Protein AF-A0A2M8Q6I2-F1 (afdb_monomer)

Structure (mmCIF, N/CA/C/O backbone):
data_AF-A0A2M8Q6I2-F1
#
_entry.id   AF-A0A2M8Q6I2-F1
#
loop_
_atom_site.group_PDB
_atom_site.id
_atom_site.type_symbol
_atom_site.label_atom_id
_atom_site.label_alt_id
_atom_site.label_comp_id
_atom_site.label_asym_id
_atom_site.label_entity_id
_atom_site.label_seq_id
_atom_site.pdbx_PDB_ins_code
_atom_site.Cartn_x
_atom_site.Cartn_y
_atom_site.Cartn_z
_atom_site.occupancy
_atom_site.B_iso_or_equiv
_atom_site.auth_seq_id
_atom_site.auth_comp_id
_atom_site.auth_asym_id
_atom_site.auth_atom_id
_atom_site.pdbx_PDB_model_num
ATOM 1 N N . VAL A 1 1 ? -1.166 -3.867 -5.034 1.00 92.50 1 VAL A N 1
ATOM 2 C CA . VAL A 1 1 ? -0.805 -2.894 -3.969 1.00 92.50 1 VAL A CA 1
ATOM 3 C C . VAL A 1 1 ? -2.066 -2.154 -3.577 1.00 92.50 1 VAL A C 1
ATOM 5 O O . VAL A 1 1 ? -2.830 -1.845 -4.477 1.00 92.50 1 VAL A O 1
ATOM 8 N N . GLY A 1 2 ? -2.328 -1.908 -2.296 1.00 96.38 2 GLY A N 1
ATOM 9 C CA . GLY A 1 2 ? -3.565 -1.244 -1.879 1.00 96.38 2 GLY A CA 1
ATOM 10 C C . GLY A 1 2 ? -4.005 -1.632 -0.475 1.00 96.38 2 GLY A C 1
ATOM 11 O O . GLY A 1 2 ? -3.196 -2.155 0.292 1.00 96.38 2 GLY A O 1
ATOM 12 N N . TYR A 1 3 ? -5.279 -1.399 -0.166 1.00 97.50 3 TYR A N 1
ATOM 13 C CA . TYR A 1 3 ? -5.886 -1.779 1.106 1.00 97.50 3 TYR A CA 1
ATOM 14 C C . TYR A 1 3 ? -7.334 -2.243 0.941 1.00 97.50 3 TYR A C 1
ATOM 16 O O . TYR A 1 3 ? -8.021 -1.881 -0.016 1.00 97.50 3 TYR A O 1
ATOM 24 N N . PHE A 1 4 ? -7.774 -3.006 1.936 1.00 97.50 4 PHE A N 1
ATOM 25 C CA . PHE A 1 4 ? -9.160 -3.363 2.195 1.00 97.50 4 PHE A CA 1
ATOM 26 C C . PHE A 1 4 ? -9.525 -2.791 3.569 1.00 97.50 4 PHE A C 1
ATOM 28 O O . PHE A 1 4 ? -8.835 -3.058 4.554 1.00 97.50 4 PHE A O 1
ATOM 35 N N . GLY A 1 5 ? -10.549 -1.948 3.622 1.00 95.06 5 GLY A N 1
ATOM 36 C CA . GLY A 1 5 ? -11.071 -1.364 4.848 1.00 95.06 5 GLY A CA 1
ATOM 37 C C . GLY A 1 5 ? -11.811 -2.400 5.689 1.00 95.06 5 GLY A C 1
ATOM 38 O O . GLY A 1 5 ? -12.302 -3.404 5.175 1.00 95.06 5 GLY A O 1
ATOM 39 N N . TYR A 1 6 ? -11.912 -2.144 6.994 1.00 93.25 6 TYR A N 1
ATOM 40 C CA . TYR A 1 6 ? -12.615 -3.039 7.918 1.00 93.25 6 TYR A CA 1
ATOM 41 C C . TYR A 1 6 ? -14.084 -3.241 7.518 1.00 93.25 6 TYR A C 1
ATOM 43 O O . TYR A 1 6 ? -14.579 -4.367 7.529 1.00 93.25 6 TYR A O 1
ATOM 51 N N . ASP A 1 7 ? -14.761 -2.167 7.100 1.00 93.25 7 ASP A N 1
ATOM 52 C CA . ASP A 1 7 ? -16.177 -2.197 6.724 1.00 93.25 7 ASP A CA 1
ATOM 53 C C . ASP A 1 7 ? -16.466 -2.973 5.425 1.00 93.25 7 ASP A C 1
ATOM 55 O O . ASP A 1 7 ? -17.623 -3.324 5.188 1.00 93.25 7 ASP A O 1
ATOM 59 N N . LEU A 1 8 ? -15.442 -3.388 4.660 1.00 96.00 8 LEU A N 1
ATOM 60 C CA . LEU A 1 8 ? -15.610 -4.300 3.520 1.00 96.00 8 LEU A CA 1
ATOM 61 C C . LEU A 1 8 ? -16.314 -5.611 3.921 1.00 96.00 8 LEU A C 1
ATOM 63 O O . LEU A 1 8 ? -17.037 -6.204 3.121 1.00 96.00 8 LEU A O 1
ATOM 67 N N . VAL A 1 9 ? -16.160 -6.060 5.173 1.00 95.88 9 VAL A N 1
ATOM 68 C CA . VAL A 1 9 ? -16.837 -7.266 5.685 1.00 95.88 9 VAL A CA 1
ATOM 69 C C . VAL A 1 9 ? -18.365 -7.185 5.560 1.00 95.88 9 VAL A C 1
ATOM 71 O O . VAL A 1 9 ? -19.030 -8.210 5.421 1.00 95.88 9 VAL A O 1
ATOM 74 N N . ARG A 1 10 ? -18.938 -5.974 5.532 1.00 95.12 10 ARG A N 1
ATOM 75 C CA . ARG A 1 10 ? -20.389 -5.746 5.427 1.00 95.12 10 ARG A CA 1
ATOM 76 C C . ARG A 1 10 ? -20.982 -6.167 4.080 1.00 95.12 10 ARG A C 1
ATOM 78 O O . ARG A 1 10 ? -22.196 -6.314 3.982 1.00 95.12 10 ARG A O 1
ATOM 85 N N . PHE A 1 11 ? -20.151 -6.383 3.057 1.00 95.56 11 PHE A N 1
ATOM 86 C CA . PHE A 1 11 ? -20.585 -6.971 1.784 1.00 95.56 11 PHE A CA 1
ATOM 87 C C . PHE A 1 11 ? -20.821 -8.486 1.877 1.00 95.56 11 PHE A C 1
ATOM 89 O O . PHE A 1 11 ? -21.488 -9.047 1.011 1.00 95.56 11 PHE A O 1
ATOM 96 N N . MET A 1 12 ? -20.275 -9.145 2.903 1.00 97.06 12 MET A N 1
ATOM 97 C CA . MET A 1 12 ? -20.391 -10.592 3.114 1.00 97.06 12 MET A CA 1
ATOM 98 C C . MET A 1 12 ? -21.291 -10.929 4.306 1.00 97.06 12 MET A C 1
ATOM 100 O O . MET A 1 12 ? -22.033 -11.903 4.251 1.00 97.06 12 MET A O 1
ATOM 104 N N . GLU A 1 13 ? -21.260 -10.105 5.355 1.00 97.38 13 GLU A N 1
ATOM 105 C CA . GLU A 1 13 ? -21.971 -10.340 6.612 1.00 97.38 13 GLU A CA 1
ATOM 106 C C . GLU A 1 13 ? -22.912 -9.189 6.968 1.00 97.38 13 GLU A C 1
ATOM 108 O O . GLU A 1 13 ? -22.594 -8.006 6.812 1.00 97.38 13 GLU A O 1
ATOM 113 N N . ARG A 1 14 ? -24.077 -9.525 7.533 1.00 96.25 14 ARG A N 1
ATOM 114 C CA . ARG A 1 14 ? -25.031 -8.516 8.007 1.00 96.25 14 ARG A CA 1
ATOM 115 C C . ARG A 1 14 ? -24.670 -8.068 9.421 1.00 96.25 14 ARG A C 1
ATOM 117 O O . ARG A 1 14 ? -25.075 -8.686 10.400 1.00 96.25 14 ARG A O 1
ATOM 124 N N . LEU A 1 15 ? -23.968 -6.944 9.526 1.00 95.50 15 LEU A N 1
ATOM 125 C CA . LEU A 1 15 ? -23.587 -6.338 10.804 1.00 95.50 15 LEU A CA 1
ATOM 126 C C . LEU A 1 15 ? -24.455 -5.119 11.153 1.00 95.50 15 LEU A C 1
ATOM 128 O O . LEU A 1 15 ? -24.845 -4.365 10.255 1.00 95.50 15 LEU A O 1
ATOM 132 N N . PRO A 1 16 ? -24.729 -4.859 12.445 1.00 93.88 16 PRO A N 1
ATOM 133 C CA . PRO A 1 16 ? -25.447 -3.660 12.860 1.00 93.88 16 PRO A CA 1
ATOM 134 C C . PRO A 1 16 ? -24.629 -2.383 12.577 1.00 93.88 16 PRO A C 1
ATOM 136 O O . PRO A 1 16 ? -23.394 -2.389 12.551 1.00 93.88 16 PRO A O 1
ATOM 139 N N . ALA A 1 17 ? -25.328 -1.271 12.348 1.00 89.19 17 ALA A N 1
ATOM 140 C CA . ALA A 1 17 ? -24.737 0.044 12.092 1.00 89.19 17 ALA A CA 1
ATOM 141 C C . ALA A 1 17 ? -24.710 0.880 13.385 1.00 89.19 17 ALA A C 1
ATOM 143 O O . ALA A 1 17 ? -25.529 1.774 13.576 1.00 89.19 17 ALA A O 1
ATOM 144 N N . THR A 1 18 ? -23.807 0.534 14.308 1.00 91.19 18 THR A N 1
ATOM 145 C CA . THR A 1 18 ? -23.707 1.168 15.641 1.00 91.19 18 THR A CA 1
ATOM 146 C C . THR A 1 18 ? -22.510 2.104 15.802 1.00 91.19 18 THR A C 1
ATOM 148 O O . THR A 1 18 ? -22.511 2.947 16.698 1.00 91.19 18 THR A O 1
ATOM 151 N N . ALA A 1 19 ? -21.482 1.962 14.963 1.00 88.31 19 ALA A N 1
ATOM 152 C CA . ALA A 1 19 ? -20.297 2.812 14.996 1.00 88.31 19 ALA A CA 1
ATOM 153 C C . ALA A 1 19 ? -20.568 4.179 14.344 1.00 88.31 19 ALA A C 1
ATOM 155 O O . ALA A 1 19 ? -21.378 4.291 13.425 1.00 88.31 19 ALA A O 1
ATOM 156 N N . ARG A 1 20 ? -19.869 5.220 14.811 1.00 87.06 20 ARG A N 1
ATOM 157 C CA . ARG A 1 20 ? -19.885 6.547 14.179 1.00 87.06 20 ARG A CA 1
ATOM 158 C C . ARG A 1 20 ? -18.947 6.553 12.972 1.00 87.06 20 ARG A C 1
ATOM 160 O O . ARG A 1 20 ? -17.808 6.107 13.086 1.00 87.06 20 ARG A O 1
ATOM 167 N N . THR A 1 21 ? -19.403 7.091 11.843 1.00 84.38 21 THR A N 1
ATOM 168 C CA . THR A 1 21 ? -18.563 7.278 10.651 1.00 84.38 21 THR A CA 1
ATOM 169 C C . THR A 1 21 ? -17.711 8.535 10.811 1.00 84.38 21 THR A C 1
ATOM 171 O O . THR A 1 21 ? -18.186 9.640 10.568 1.00 84.38 21 THR A O 1
ATOM 174 N N . GLU A 1 22 ? -16.461 8.369 11.242 1.00 86.31 22 GLU A N 1
ATOM 175 C CA . GLU A 1 22 ? -15.501 9.479 11.392 1.00 86.31 22 GLU A CA 1
ATOM 176 C C . GLU A 1 22 ? -14.540 9.602 10.200 1.00 86.31 22 GLU A C 1
ATOM 178 O O . GLU A 1 22 ? -14.007 10.678 9.938 1.00 86.31 22 GLU A O 1
ATOM 183 N N . LEU A 1 23 ? -14.336 8.510 9.458 1.00 89.12 23 LEU A N 1
ATOM 184 C CA . LEU A 1 23 ? -13.473 8.464 8.282 1.00 89.12 23 LEU A CA 1
ATOM 185 C C . LEU A 1 23 ? -14.324 8.257 7.027 1.00 89.12 23 LEU A C 1
ATOM 187 O O . LEU A 1 23 ? -15.088 7.300 6.936 1.00 89.12 23 LEU A O 1
ATOM 191 N N . HIS A 1 24 ? -14.166 9.143 6.044 1.00 90.94 24 HIS A N 1
ATOM 192 C CA . HIS A 1 24 ? -14.824 9.054 4.737 1.00 90.94 24 HIS A CA 1
ATOM 193 C C . HIS A 1 24 ? -13.867 8.470 3.696 1.00 90.94 24 HIS A C 1
ATOM 195 O O . HIS A 1 24 ? -13.471 9.142 2.744 1.00 90.94 24 HIS A O 1
ATOM 201 N N . VAL A 1 25 ? -13.447 7.227 3.921 1.00 94.38 25 VAL A N 1
ATOM 202 C CA . VAL A 1 25 ? -12.520 6.508 3.039 1.00 94.38 25 VAL A CA 1
ATOM 203 C C . VAL A 1 25 ? -13.248 5.398 2.273 1.00 94.38 25 VAL A C 1
ATOM 205 O O . VAL A 1 25 ? -14.236 4.870 2.782 1.00 94.38 25 VAL A O 1
ATOM 208 N N . PRO A 1 26 ? -12.795 5.035 1.060 1.00 95.12 26 PRO A N 1
ATOM 209 C CA . PRO A 1 26 ? -13.319 3.871 0.348 1.00 95.12 26 PRO A CA 1
ATOM 210 C C . PRO A 1 26 ? -13.146 2.562 1.133 1.00 95.12 26 PRO A C 1
ATOM 212 O O . PRO A 1 26 ? -12.153 2.381 1.833 1.00 95.12 26 PRO A O 1
ATOM 215 N N . ASP A 1 27 ? -14.045 1.598 0.925 1.00 94.88 27 ASP A N 1
ATOM 216 C CA . ASP A 1 27 ? -13.910 0.250 1.504 1.00 94.88 27 ASP A CA 1
ATOM 217 C C . ASP A 1 27 ? -12.724 -0.533 0.921 1.00 94.88 27 ASP A C 1
ATOM 219 O O . ASP A 1 27 ? -12.242 -1.489 1.523 1.00 94.88 27 ASP A O 1
ATOM 223 N N . MET A 1 28 ? -12.241 -0.157 -0.264 1.00 97.44 28 MET A N 1
ATOM 224 C CA . MET A 1 28 ? -11.079 -0.767 -0.903 1.00 97.44 28 MET A CA 1
ATOM 225 C C . MET A 1 28 ? -10.477 0.183 -1.937 1.00 97.44 28 MET A C 1
ATOM 227 O O . MET A 1 28 ? -11.193 0.798 -2.727 1.00 97.44 28 MET A O 1
ATOM 231 N N . VAL A 1 29 ? -9.146 0.230 -1.996 1.00 97.50 29 VAL A N 1
ATOM 232 C CA . VAL A 1 29 ? -8.405 0.848 -3.102 1.00 97.50 29 VAL A CA 1
ATOM 233 C C . VAL A 1 29 ? -7.271 -0.082 -3.497 1.00 97.50 29 VAL A C 1
ATOM 235 O O . VAL A 1 29 ? -6.403 -0.375 -2.677 1.00 97.50 29 VAL A O 1
ATOM 238 N N . LEU A 1 30 ? -7.257 -0.520 -4.758 1.00 97.69 30 LEU A N 1
ATOM 239 C CA . LEU A 1 30 ? -6.211 -1.373 -5.318 1.00 97.69 30 LEU A CA 1
ATOM 240 C C . LEU A 1 30 ? -5.565 -0.695 -6.527 1.00 97.69 30 LEU A C 1
ATOM 242 O O . LEU A 1 30 ? -6.236 -0.260 -7.458 1.00 97.69 30 LEU A O 1
ATOM 246 N N . MET A 1 31 ? -4.239 -0.638 -6.514 1.00 95.56 31 MET A N 1
ATOM 247 C CA . MET A 1 31 ? -3.405 -0.192 -7.619 1.00 95.56 31 MET A CA 1
ATOM 248 C C . MET A 1 31 ? -3.006 -1.386 -8.486 1.00 95.56 31 MET A C 1
ATOM 250 O O . MET A 1 31 ? -2.419 -2.359 -7.990 1.00 95.56 31 MET A O 1
ATOM 254 N N . MET A 1 32 ? -3.259 -1.252 -9.789 1.00 93.00 32 MET A N 1
ATOM 255 C CA . MET A 1 32 ? -2.662 -2.091 -10.824 1.00 93.00 32 MET A CA 1
ATOM 256 C C . MET A 1 32 ? -1.232 -1.605 -11.079 1.00 93.00 32 MET A C 1
ATOM 258 O O . MET A 1 32 ? -1.019 -0.567 -11.702 1.00 93.00 32 MET A O 1
ATOM 262 N N . ALA A 1 33 ? -0.253 -2.305 -10.510 1.00 92.06 33 ALA A N 1
ATOM 263 C CA . ALA A 1 33 ? 1.149 -1.910 -10.581 1.00 92.06 33 ALA A CA 1
ATOM 264 C C . ALA A 1 33 ? 1.803 -2.483 -11.847 1.00 92.06 33 ALA A C 1
ATOM 266 O O . ALA A 1 33 ? 2.295 -3.613 -11.856 1.00 92.06 33 ALA A O 1
ATOM 267 N N . ASP A 1 34 ? 1.800 -1.685 -12.913 1.00 92.75 34 ASP A N 1
ATOM 268 C CA . ASP A 1 34 ? 2.345 -2.100 -14.208 1.00 92.75 34 ASP A CA 1
ATOM 269 C C . ASP A 1 34 ? 3.884 -2.022 -14.247 1.00 92.75 34 ASP A C 1
ATOM 271 O O . ASP A 1 34 ? 4.508 -2.798 -14.961 1.00 92.75 34 ASP A O 1
ATOM 275 N N . ASN A 1 35 ? 4.517 -1.162 -13.440 1.00 95.25 35 ASN A N 1
ATOM 276 C CA . ASN A 1 35 ? 5.977 -1.097 -13.302 1.00 95.25 35 ASN A CA 1
ATOM 277 C C . ASN A 1 35 ? 6.390 -1.297 -11.840 1.00 95.25 35 ASN A C 1
ATOM 279 O O . ASN A 1 35 ? 5.787 -0.721 -10.933 1.00 95.25 35 ASN A O 1
ATOM 283 N N . LEU A 1 36 ? 7.428 -2.099 -11.612 1.00 96.88 36 LEU A N 1
ATOM 284 C CA . LEU A 1 36 ? 7.921 -2.476 -10.290 1.00 96.88 36 LEU A CA 1
ATOM 285 C C . LEU A 1 36 ? 9.442 -2.321 -10.230 1.00 96.88 36 LEU A C 1
ATOM 287 O O . LEU A 1 36 ? 10.151 -2.709 -11.158 1.00 96.88 36 LEU A O 1
ATOM 291 N N . VAL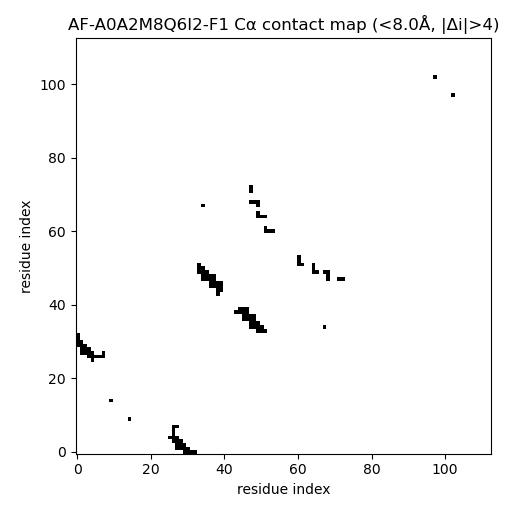 A 1 37 ? 9.936 -1.813 -9.103 1.00 97.69 37 VAL A N 1
ATOM 292 C CA . VAL A 1 37 ? 11.364 -1.780 -8.765 1.00 97.69 37 VAL A CA 1
ATOM 293 C C . VAL A 1 37 ? 11.559 -2.603 -7.498 1.00 97.69 37 VAL A C 1
ATOM 295 O O . VAL A 1 37 ? 11.040 -2.258 -6.438 1.00 97.69 37 VAL A O 1
ATOM 298 N N . VAL A 1 38 ? 12.270 -3.720 -7.615 1.00 97.75 38 VAL A N 1
ATOM 299 C CA . VAL A 1 38 ? 12.471 -4.690 -6.535 1.00 97.75 38 VAL A CA 1
ATOM 300 C C . VAL A 1 38 ? 13.899 -4.583 -6.017 1.00 97.75 38 VAL A C 1
ATOM 302 O O . VAL A 1 38 ? 14.851 -4.729 -6.781 1.00 97.75 38 VAL A O 1
ATOM 305 N N . PHE A 1 39 ? 14.041 -4.358 -4.713 1.00 97.75 39 PHE A N 1
ATOM 306 C CA . PHE A 1 39 ? 15.328 -4.257 -4.027 1.00 97.75 39 PHE A CA 1
ATOM 307 C C . PHE A 1 39 ? 15.667 -5.589 -3.350 1.00 97.75 39 PHE A C 1
ATOM 309 O O . PHE A 1 39 ? 15.151 -5.906 -2.275 1.00 97.75 39 PHE A O 1
ATOM 316 N N . ASP A 1 40 ? 16.552 -6.370 -3.968 1.00 97.12 40 ASP A N 1
ATOM 317 C CA . ASP A 1 40 ? 17.124 -7.573 -3.362 1.00 97.12 40 ASP A CA 1
ATOM 318 C C . ASP A 1 40 ? 18.340 -7.168 -2.519 1.00 97.12 40 ASP A C 1
ATOM 320 O O . ASP A 1 40 ? 19.462 -7.027 -3.017 1.00 97.12 40 ASP A O 1
ATOM 324 N N . HIS A 1 41 ? 18.094 -6.963 -1.225 1.00 97.56 41 HIS A N 1
ATOM 325 C CA . HIS A 1 41 ? 19.124 -6.578 -0.262 1.00 97.56 41 HIS A CA 1
ATOM 326 C C . HIS A 1 41 ? 20.171 -7.676 -0.043 1.00 97.56 41 HIS A C 1
ATOM 328 O O . HIS A 1 41 ? 21.318 -7.357 0.244 1.00 97.56 41 HIS A O 1
ATOM 334 N N . VAL A 1 42 ? 19.812 -8.954 -0.209 1.00 97.69 42 VAL A N 1
ATOM 335 C CA . VAL A 1 42 ? 20.733 -10.082 0.006 1.00 97.69 42 VAL A CA 1
ATOM 336 C C . VAL A 1 42 ? 21.750 -10.166 -1.129 1.00 97.69 42 VAL A C 1
ATOM 338 O O . VAL A 1 42 ? 22.931 -10.405 -0.895 1.00 97.69 42 VAL A O 1
ATOM 341 N N . ARG A 1 43 ? 21.305 -9.959 -2.374 1.00 96.88 43 ARG A N 1
ATOM 342 C CA . ARG A 1 43 ? 22.178 -10.003 -3.560 1.00 96.88 43 ARG A CA 1
ATOM 343 C C . ARG A 1 43 ? 22.742 -8.645 -3.965 1.00 96.88 43 ARG A C 1
ATOM 345 O O . ARG A 1 43 ? 23.478 -8.592 -4.949 1.00 96.88 43 ARG A O 1
ATOM 352 N N . HIS A 1 44 ? 22.386 -7.574 -3.256 1.00 95.94 44 HIS A N 1
ATOM 353 C CA . HIS A 1 44 ? 22.713 -6.191 -3.610 1.00 95.94 44 HIS A CA 1
ATOM 354 C C . HIS A 1 44 ? 22.337 -5.852 -5.062 1.00 95.94 44 HIS A C 1
ATOM 356 O O . HIS A 1 44 ? 23.149 -5.342 -5.834 1.00 95.94 44 HIS A O 1
ATOM 362 N N . ARG A 1 45 ? 21.102 -6.180 -5.463 1.00 96.75 45 ARG A N 1
ATOM 363 C CA . ARG A 1 45 ? 20.599 -5.943 -6.826 1.00 96.75 45 ARG A CA 1
ATOM 364 C C . ARG A 1 45 ? 19.258 -5.226 -6.809 1.00 96.75 45 ARG A C 1
ATOM 366 O O . ARG A 1 45 ? 18.421 -5.472 -5.947 1.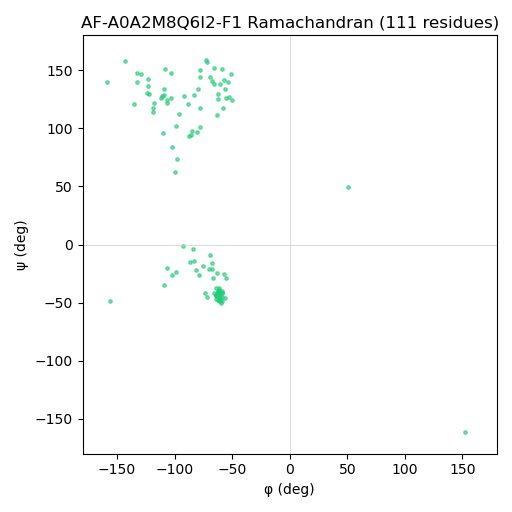00 96.75 45 ARG A O 1
ATOM 373 N N . ILE A 1 46 ? 19.052 -4.389 -7.820 1.00 97.25 46 ILE A N 1
ATOM 374 C CA . ILE A 1 46 ? 17.757 -3.790 -8.134 1.00 97.25 46 ILE A CA 1
ATOM 375 C C . ILE A 1 46 ? 17.251 -4.438 -9.421 1.00 97.25 46 ILE A C 1
ATOM 377 O O . ILE A 1 46 ? 17.981 -4.498 -10.411 1.00 97.25 46 ILE A O 1
ATOM 381 N N . GLN A 1 47 ? 16.017 -4.933 -9.406 1.00 97.38 47 GLN A N 1
ATOM 382 C CA . GLN A 1 47 ? 15.345 -5.474 -10.585 1.00 97.38 47 GLN A CA 1
ATOM 383 C C . GLN A 1 47 ? 14.199 -4.552 -10.988 1.00 97.38 47 GLN A C 1
ATOM 385 O O . GLN A 1 47 ? 13.352 -4.222 -10.162 1.00 97.38 47 GLN A O 1
ATOM 390 N N . VAL A 1 48 ? 14.166 -4.154 -12.258 1.00 98.00 48 VAL A N 1
ATOM 391 C CA . VAL A 1 48 ? 13.067 -3.375 -12.837 1.00 98.00 48 VAL A CA 1
ATOM 392 C C . VAL A 1 48 ? 12.209 -4.316 -13.674 1.00 98.00 48 VAL A C 1
ATOM 394 O O . VAL A 1 48 ? 12.727 -5.032 -14.529 1.00 98.00 48 VAL A O 1
ATOM 397 N N . ILE A 1 49 ? 10.908 -4.337 -13.403 1.00 97.44 49 ILE A N 1
ATOM 398 C CA . ILE A 1 49 ? 9.929 -5.189 -14.081 1.00 97.44 49 ILE A CA 1
ATOM 399 C C . ILE A 1 49 ? 8.847 -4.281 -14.661 1.00 97.44 49 ILE A C 1
ATOM 401 O O . ILE A 1 49 ? 8.290 -3.456 -13.940 1.00 97.44 49 ILE A O 1
ATOM 405 N N . ALA A 1 50 ? 8.528 -4.459 -15.941 1.00 96.69 50 ALA A N 1
ATOM 406 C CA . ALA A 1 50 ? 7.390 -3.823 -16.595 1.00 96.69 50 ALA A CA 1
ATOM 407 C C . ALA A 1 50 ? 6.433 -4.908 -17.104 1.00 96.69 50 ALA A C 1
ATOM 409 O O . ALA A 1 50 ? 6.795 -5.724 -17.952 1.00 96.69 50 ALA A O 1
ATOM 410 N N . ASN A 1 51 ? 5.214 -4.920 -16.574 1.00 93.38 51 ASN A N 1
ATOM 411 C CA . ASN A 1 51 ? 4.138 -5.794 -17.013 1.00 93.38 51 ASN A CA 1
ATOM 412 C C . ASN A 1 51 ? 3.514 -5.256 -18.305 1.00 93.38 51 ASN A C 1
ATOM 414 O O . ASN A 1 51 ? 3.392 -4.047 -18.520 1.00 93.38 51 ASN A O 1
ATOM 418 N N . LEU A 1 52 ? 3.129 -6.185 -19.174 1.00 89.44 52 LEU A N 1
ATOM 419 C CA . LEU A 1 52 ? 2.572 -5.917 -20.493 1.00 89.44 52 LEU A CA 1
ATOM 420 C C . LEU A 1 52 ? 1.089 -6.268 -20.508 1.00 89.44 52 LEU A C 1
ATOM 422 O O . LEU A 1 52 ? 0.709 -7.358 -20.083 1.00 89.44 52 LEU A O 1
ATOM 426 N N . ARG A 1 53 ? 0.265 -5.381 -21.067 1.00 81.44 53 ARG A N 1
ATOM 427 C CA . ARG A 1 53 ? -1.116 -5.709 -21.434 1.00 81.44 53 ARG A CA 1
ATOM 428 C C . ARG A 1 53 ? -1.136 -6.085 -22.906 1.00 81.44 53 ARG A C 1
ATOM 430 O O . ARG A 1 53 ? -0.840 -5.259 -23.765 1.00 81.44 53 ARG A O 1
ATOM 437 N N . VAL A 1 54 ? -1.415 -7.351 -23.191 1.00 79.31 54 VAL A N 1
ATOM 438 C CA . VAL A 1 54 ? -1.357 -7.901 -24.549 1.00 79.31 54 VAL A CA 1
ATOM 439 C C . VAL A 1 54 ? -2.779 -8.023 -25.078 1.00 79.31 54 VAL A C 1
ATOM 441 O O . VAL A 1 54 ? -3.403 -9.070 -24.959 1.00 79.31 54 VAL A O 1
ATOM 444 N N . 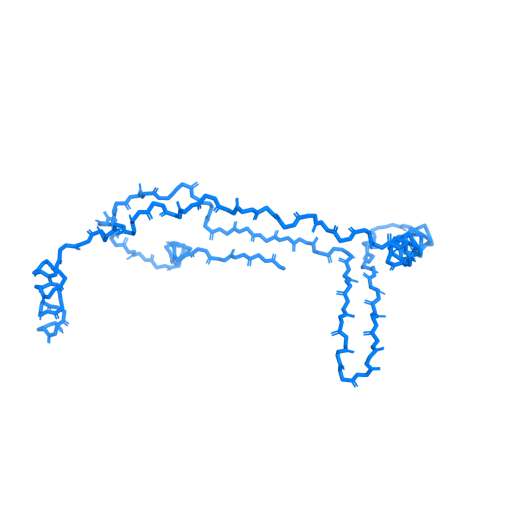GLU A 1 55 ? -3.308 -6.925 -25.613 1.00 75.00 55 GLU A N 1
ATOM 445 C CA . GLU A 1 55 ? -4.680 -6.889 -26.141 1.00 75.00 55 GLU A CA 1
ATOM 446 C C . GLU A 1 55 ? -4.723 -6.965 -27.679 1.00 75.00 55 GLU A C 1
ATOM 448 O O . GLU A 1 55 ? -5.690 -7.489 -28.225 1.00 75.00 55 GLU A O 1
ATOM 453 N N . ALA A 1 56 ? -3.673 -6.525 -28.393 1.00 75.12 56 ALA A N 1
ATOM 454 C CA . ALA A 1 56 ? -3.619 -6.637 -29.860 1.00 75.12 56 ALA A CA 1
ATOM 455 C C . ALA A 1 56 ? -2.198 -6.644 -30.467 1.00 75.12 56 ALA A C 1
ATOM 457 O O . ALA A 1 56 ? -1.893 -7.512 -31.282 1.00 75.12 56 ALA A O 1
ATOM 458 N N . ASP A 1 57 ? -1.316 -5.710 -30.082 1.00 87.81 57 ASP A N 1
ATOM 459 C CA . ASP A 1 57 ? 0.036 -5.579 -30.656 1.00 87.81 57 ASP A CA 1
ATOM 460 C C . ASP A 1 57 ? 1.130 -5.975 -29.657 1.00 87.81 57 ASP A C 1
ATOM 462 O O . ASP A 1 57 ? 1.595 -5.177 -28.842 1.00 87.81 57 ASP A O 1
ATOM 466 N N . LEU A 1 58 ? 1.572 -7.229 -29.749 1.00 91.44 58 LEU A N 1
ATOM 467 C CA . LEU A 1 58 ? 2.633 -7.755 -28.894 1.00 91.44 58 LEU A CA 1
ATOM 468 C C . LEU A 1 58 ? 3.979 -7.050 -29.119 1.00 91.44 58 LEU A C 1
ATOM 470 O O . LEU A 1 58 ? 4.724 -6.847 -28.161 1.00 91.44 58 LEU A O 1
ATOM 474 N N . ARG A 1 59 ? 4.317 -6.695 -30.366 1.00 92.38 59 ARG A N 1
ATOM 475 C CA . ARG A 1 59 ? 5.623 -6.092 -30.674 1.00 92.38 59 ARG A CA 1
ATOM 476 C C . ARG A 1 59 ? 5.689 -4.661 -30.158 1.00 92.38 59 ARG A C 1
ATOM 478 O O . ARG A 1 59 ? 6.684 -4.305 -29.530 1.00 92.38 59 ARG A O 1
ATOM 485 N N . GLY A 1 60 ? 4.634 -3.879 -30.382 1.00 92.69 60 GLY A N 1
ATOM 486 C CA . GLY A 1 60 ? 4.506 -2.527 -29.846 1.00 92.69 60 GLY A CA 1
ATOM 487 C C . GLY A 1 60 ? 4.519 -2.512 -28.322 1.00 92.69 60 GLY A C 1
ATOM 488 O O . GLY A 1 60 ? 5.312 -1.783 -27.730 1.00 92.69 60 GLY A O 1
ATOM 489 N N . ALA A 1 61 ? 3.726 -3.381 -27.684 1.00 93.00 61 ALA A N 1
ATOM 490 C CA . ALA A 1 61 ? 3.693 -3.482 -26.227 1.00 93.00 61 ALA A CA 1
ATOM 491 C C . ALA A 1 61 ? 5.080 -3.832 -25.660 1.00 93.00 61 ALA A C 1
ATOM 4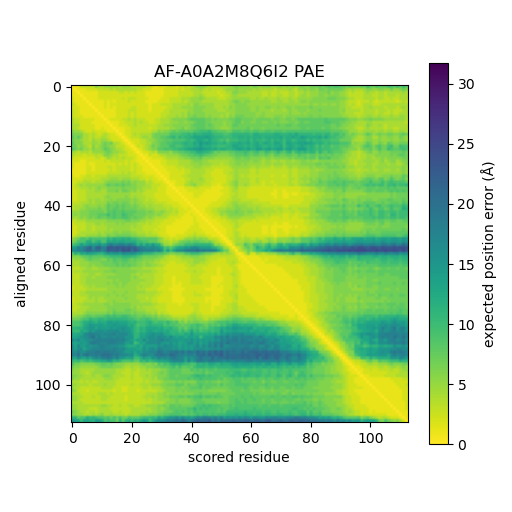93 O O . ALA A 1 61 ? 5.547 -3.189 -24.722 1.00 93.00 61 ALA A O 1
ATOM 494 N N . TYR A 1 62 ? 5.779 -4.803 -26.257 1.00 94.25 62 TYR A N 1
ATOM 495 C CA . TYR A 1 62 ? 7.127 -5.182 -25.831 1.00 94.25 62 TYR A CA 1
ATOM 496 C C . TYR A 1 62 ? 8.135 -4.028 -25.953 1.00 94.25 62 TYR A C 1
ATOM 498 O O . TYR A 1 62 ? 8.894 -3.780 -25.015 1.00 94.25 62 TYR A O 1
ATOM 506 N N . ALA A 1 63 ? 8.120 -3.298 -27.073 1.00 94.25 63 ALA A N 1
ATOM 507 C CA . ALA A 1 63 ? 8.982 -2.132 -27.267 1.00 94.25 63 ALA A CA 1
ATOM 508 C C . ALA A 1 63 ? 8.712 -1.033 -26.221 1.00 94.25 63 ALA A C 1
ATOM 510 O O . ALA A 1 63 ? 9.648 -0.451 -25.675 1.00 94.25 63 ALA A O 1
ATOM 511 N N . ASP A 1 64 ? 7.443 -0.800 -25.894 1.00 93.81 64 ASP A N 1
ATOM 512 C CA . ASP A 1 64 ? 7.005 0.141 -24.863 1.00 93.81 64 ASP A CA 1
ATOM 513 C C . ASP A 1 64 ? 7.448 -0.288 -23.446 1.00 93.81 64 ASP A C 1
ATOM 515 O O . ASP A 1 64 ? 7.992 0.525 -22.698 1.00 93.81 64 ASP A O 1
ATOM 519 N N . ALA A 1 65 ? 7.357 -1.574 -23.083 1.00 95.12 65 ALA A N 1
ATOM 520 C CA . ALA A 1 65 ? 7.919 -2.051 -21.813 1.00 95.12 65 ALA A CA 1
ATOM 521 C C . ALA A 1 65 ? 9.436 -1.870 -21.719 1.00 95.12 65 ALA A C 1
ATOM 523 O O . ALA A 1 65 ? 9.921 -1.464 -20.662 1.00 95.12 65 ALA A O 1
ATOM 524 N N . ILE A 1 66 ? 10.183 -2.134 -22.798 1.00 97.00 66 ILE A N 1
ATOM 525 C CA . ILE A 1 66 ? 11.627 -1.860 -22.827 1.00 97.00 66 ILE A CA 1
ATOM 526 C C . ILE A 1 66 ? 11.875 -0.372 -22.573 1.00 97.00 66 ILE A C 1
ATOM 528 O O . ILE A 1 66 ? 12.679 -0.031 -21.709 1.00 97.00 66 ILE A O 1
ATOM 532 N N . ALA A 1 67 ? 11.156 0.515 -23.268 1.00 96.75 67 ALA A N 1
ATOM 533 C CA . ALA A 1 67 ? 11.310 1.956 -23.095 1.00 96.75 67 ALA A CA 1
ATOM 534 C C . ALA A 1 67 ? 11.039 2.400 -21.646 1.00 96.75 67 ALA A C 1
ATOM 536 O O . ALA A 1 67 ? 11.801 3.197 -21.097 1.00 96.75 67 ALA A O 1
ATOM 537 N N . ARG A 1 68 ? 10.009 1.847 -20.990 1.00 96.81 68 ARG A N 1
ATOM 538 C CA . ARG A 1 68 ? 9.730 2.116 -19.570 1.00 96.81 68 ARG A CA 1
ATOM 539 C C . ARG A 1 68 ? 10.831 1.615 -18.640 1.00 96.81 68 ARG A C 1
ATOM 541 O O . ARG A 1 68 ? 11.205 2.332 -17.714 1.00 96.81 68 ARG A O 1
ATOM 548 N N . ILE A 1 69 ? 11.347 0.407 -18.871 1.00 98.25 69 ILE A N 1
ATOM 549 C CA . ILE A 1 69 ? 12.451 -0.155 -18.080 1.00 98.25 69 ILE A CA 1
ATOM 550 C C . ILE A 1 69 ? 13.683 0.746 -18.191 1.00 98.25 69 ILE A C 1
ATOM 552 O O . ILE A 1 69 ? 14.236 1.144 -17.168 1.00 98.25 69 ILE A O 1
ATOM 556 N N . GLU A 1 70 ? 14.078 1.112 -19.411 1.00 98.19 70 GLU A N 1
ATOM 557 C CA . GLU A 1 70 ? 15.234 1.980 -19.652 1.00 98.19 70 GLU A CA 1
ATOM 558 C C . GLU A 1 70 ? 15.049 3.365 -19.025 1.00 98.19 70 GLU A C 1
ATOM 560 O O . GLU A 1 70 ? 15.981 3.897 -18.422 1.00 98.19 70 GLU A O 1
ATOM 565 N N . HIS A 1 71 ? 13.838 3.926 -19.085 1.00 97.94 71 HIS A N 1
ATOM 566 C C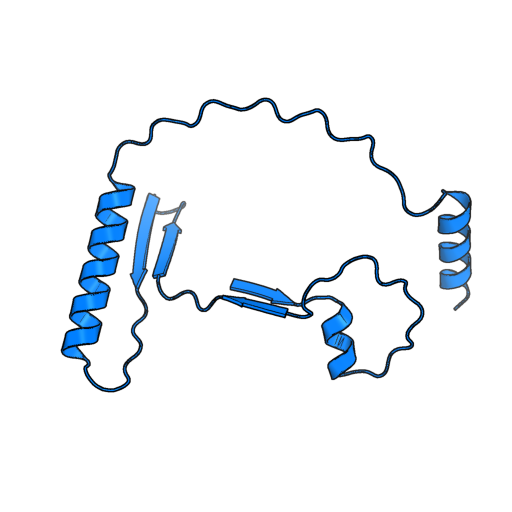A . HIS A 1 71 ? 13.522 5.197 -18.437 1.00 97.94 71 HIS A CA 1
ATOM 567 C C . HIS A 1 71 ? 13.702 5.131 -16.913 1.00 97.94 71 HIS A C 1
ATOM 569 O O . HIS A 1 71 ? 14.398 5.965 -16.337 1.00 97.94 71 HIS A O 1
ATOM 575 N N . ILE A 1 72 ? 13.155 4.098 -16.263 1.00 97.81 72 ILE A N 1
ATOM 576 C CA . ILE A 1 72 ? 13.303 3.893 -14.815 1.00 97.81 72 ILE A CA 1
ATOM 577 C C . ILE A 1 72 ? 14.776 3.675 -14.442 1.00 97.81 72 ILE A C 1
ATOM 579 O O . ILE A 1 72 ? 15.255 4.238 -13.460 1.00 97.81 72 ILE A O 1
ATOM 583 N N . ILE A 1 73 ? 15.523 2.885 -15.222 1.00 97.81 73 ILE A N 1
ATOM 584 C CA . ILE A 1 73 ? 16.962 2.672 -14.998 1.00 97.81 73 ILE A CA 1
ATOM 585 C C . ILE A 1 73 ? 17.731 3.990 -15.121 1.00 97.81 73 ILE A C 1
ATOM 587 O O . ILE A 1 73 ? 18.621 4.253 -14.308 1.00 97.81 73 ILE A O 1
ATOM 591 N N . ALA A 1 74 ? 17.408 4.814 -16.119 1.00 97.12 74 ALA A N 1
ATOM 592 C CA . ALA A 1 74 ? 18.026 6.119 -16.298 1.00 97.12 74 ALA A CA 1
ATOM 593 C C . ALA A 1 74 ? 17.774 7.020 -15.083 1.00 97.12 74 ALA A C 1
ATOM 595 O O . ALA A 1 74 ? 18.725 7.610 -14.571 1.00 97.12 74 ALA A O 1
ATOM 596 N N . ASP A 1 75 ? 16.542 7.063 -14.569 1.00 95.62 75 ASP A N 1
ATOM 597 C CA . ASP A 1 75 ? 16.210 7.836 -13.371 1.00 95.62 75 ASP A CA 1
ATOM 598 C C . ASP A 1 75 ? 16.933 7.328 -12.119 1.00 95.62 75 ASP A C 1
ATOM 600 O O . ASP A 1 75 ? 17.505 8.128 -11.380 1.00 95.62 75 ASP A O 1
ATOM 604 N N . LEU A 1 76 ? 17.001 6.009 -11.915 1.00 94.75 76 LEU A N 1
ATOM 605 C CA . LEU A 1 76 ? 17.716 5.404 -10.784 1.00 94.75 76 LEU A CA 1
ATOM 606 C C . LEU A 1 76 ? 19.229 5.673 -10.804 1.00 94.75 76 LEU A C 1
ATOM 608 O O . LEU A 1 76 ? 19.875 5.627 -9.759 1.00 94.75 76 LEU A O 1
ATOM 612 N N . ARG A 1 77 ? 19.812 5.933 -11.979 1.00 95.31 77 ARG A N 1
ATOM 613 C CA . ARG A 1 77 ? 21.238 6.266 -12.133 1.00 95.31 77 ARG A CA 1
ATOM 614 C C . ARG A 1 77 ? 21.549 7.739 -11.890 1.00 95.31 77 ARG A C 1
ATOM 616 O O . ARG A 1 77 ? 22.726 8.088 -11.780 1.00 95.31 77 ARG A O 1
ATOM 623 N N . ARG A 1 78 ? 20.542 8.614 -11.848 1.00 95.38 78 ARG A N 1
ATOM 624 C CA . ARG A 1 78 ? 20.767 10.042 -11.616 1.00 95.38 78 ARG A CA 1
ATOM 625 C C . ARG A 1 78 ? 21.277 10.257 -10.188 1.00 95.38 78 ARG A C 1
ATOM 627 O O . ARG A 1 78 ? 20.794 9.608 -9.262 1.00 95.38 78 ARG A O 1
ATOM 634 N N . PRO A 1 79 ? 22.232 11.180 -9.985 1.00 93.69 79 PRO A N 1
ATOM 635 C CA . PRO A 1 79 ? 22.663 11.534 -8.644 1.00 93.69 79 PRO A CA 1
ATOM 636 C C . PRO A 1 79 ? 21.481 12.124 -7.870 1.00 93.69 79 PRO A C 1
ATOM 638 O O . PRO A 1 79 ? 20.799 13.031 -8.351 1.00 93.69 79 PRO A O 1
ATOM 641 N N . LEU A 1 80 ? 21.244 11.602 -6.669 1.00 91.31 80 LEU A N 1
ATOM 642 C CA . LEU A 1 80 ? 20.243 12.134 -5.757 1.00 91.31 80 LEU A CA 1
ATOM 643 C C . LEU A 1 80 ? 20.888 13.222 -4.897 1.00 91.31 80 LEU A C 1
ATOM 645 O O . LEU A 1 80 ? 21.825 12.943 -4.152 1.00 91.31 80 LEU A O 1
ATOM 649 N N . THR A 1 81 ? 20.358 14.441 -4.955 1.00 89.88 81 THR A N 1
ATOM 650 C CA . THR A 1 81 ? 20.607 15.437 -3.908 1.00 89.88 81 THR A CA 1
ATOM 651 C C . THR A 1 81 ? 19.716 15.076 -2.722 1.00 89.88 81 THR A C 1
ATOM 653 O O . THR A 1 81 ? 18.493 15.079 -2.892 1.00 89.88 81 THR A O 1
ATOM 656 N N . PRO A 1 82 ? 20.271 14.739 -1.542 1.00 86.56 82 PRO A N 1
ATOM 657 C CA . PRO A 1 82 ? 19.452 14.406 -0.386 1.00 86.56 82 PRO A CA 1
ATOM 658 C C . PRO A 1 82 ? 18.495 15.560 -0.067 1.00 86.56 82 PRO A C 1
ATOM 660 O O . PRO A 1 82 ? 18.930 16.718 -0.068 1.00 86.56 82 PRO A O 1
ATOM 663 N N . PRO A 1 83 ? 17.205 15.285 0.189 1.00 85.94 83 PRO A N 1
ATOM 664 C CA . PRO A 1 83 ? 16.295 16.330 0.618 1.00 85.94 83 PRO A CA 1
ATOM 665 C C . PRO A 1 83 ? 16.800 16.916 1.938 1.00 85.94 83 PRO A C 1
ATOM 667 O O . PRO A 1 83 ? 17.248 16.187 2.826 1.00 85.94 83 PRO A O 1
ATOM 670 N N . VAL A 1 84 ? 16.731 18.242 2.068 1.00 87.88 84 VAL A N 1
ATOM 671 C CA . VAL A 1 84 ? 16.996 18.905 3.348 1.00 87.88 84 VAL A CA 1
ATOM 672 C C . VAL A 1 84 ? 15.950 18.404 4.337 1.00 87.88 84 VAL A C 1
ATOM 674 O O . VAL A 1 84 ? 14.753 18.467 4.048 1.00 87.88 84 VAL A O 1
ATOM 677 N N . ALA A 1 85 ? 16.399 17.877 5.477 1.00 85.75 85 ALA A N 1
ATOM 678 C CA . ALA A 1 85 ? 15.497 17.429 6.526 1.00 85.75 85 ALA A CA 1
ATOM 679 C C . ALA A 1 85 ? 14.615 18.609 6.951 1.00 85.75 85 ALA A C 1
ATOM 681 O O . ALA A 1 85 ? 15.118 19.636 7.405 1.00 85.75 85 ALA A O 1
ATOM 682 N N . GLN A 1 86 ? 13.306 18.475 6.759 1.00 84.62 86 GLN A N 1
ATOM 683 C CA . GLN A 1 86 ? 12.352 19.419 7.319 1.00 84.62 86 GLN A CA 1
ATOM 684 C C . GLN A 1 86 ? 12.087 19.016 8.763 1.00 84.62 86 GLN A C 1
ATOM 686 O O . GLN A 1 86 ? 11.765 17.857 9.036 1.00 84.62 86 GLN A O 1
ATOM 691 N N . GLU A 1 87 ? 12.209 19.970 9.683 1.00 83.94 87 GLU A N 1
ATOM 692 C CA . GLU A 1 87 ? 11.620 19.810 11.005 1.00 83.94 87 GLU A CA 1
ATOM 693 C C . GLU A 1 87 ? 10.107 19.721 10.819 1.00 83.94 87 GLU A C 1
ATOM 695 O O . GLU A 1 87 ? 9.451 20.672 10.388 1.00 83.94 87 GLU A O 1
ATOM 700 N N . LEU A 1 88 ? 9.558 18.537 11.081 1.00 83.12 88 LEU A N 1
ATOM 701 C CA . LEU A 1 88 ? 8.117 18.381 11.143 1.00 83.12 88 LEU A CA 1
ATOM 702 C C . LEU A 1 88 ? 7.617 19.190 12.343 1.00 83.12 88 LEU A C 1
ATOM 704 O O . LEU A 1 88 ? 8.253 19.148 13.402 1.00 83.12 88 LEU A O 1
ATOM 708 N N . PRO A 1 89 ? 6.491 19.913 12.213 1.00 81.12 89 PRO A N 1
ATOM 709 C CA . PRO A 1 89 ? 5.874 20.537 13.370 1.00 81.12 89 PRO A CA 1
ATOM 710 C C . PRO A 1 89 ? 5.644 19.468 14.438 1.0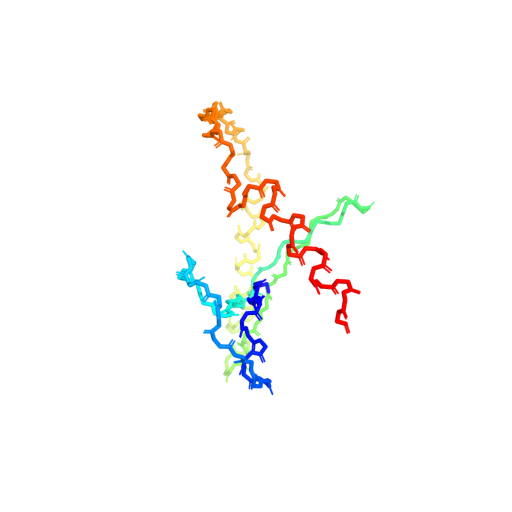0 81.12 89 PRO A C 1
ATOM 712 O O . PRO A 1 89 ? 5.262 18.337 14.117 1.00 81.12 89 PRO A O 1
ATOM 715 N N . SER A 1 90 ? 5.887 19.824 15.701 1.00 81.12 90 SER A N 1
ATOM 716 C CA . SER A 1 90 ? 5.561 18.946 16.822 1.00 81.12 90 SER A CA 1
ATOM 717 C C . SER A 1 90 ? 4.117 18.474 16.656 1.00 81.12 90 SER A C 1
ATOM 719 O O . SER A 1 90 ? 3.235 19.326 16.504 1.00 81.12 90 SER A O 1
ATOM 721 N N . PRO A 1 91 ? 3.859 17.154 16.634 1.00 78.88 91 PRO A N 1
ATOM 722 C CA . PRO A 1 91 ? 2.503 16.662 16.479 1.00 78.88 91 PRO A CA 1
ATOM 723 C C . PRO A 1 91 ? 1.638 17.239 17.597 1.00 78.88 91 PRO A C 1
ATOM 725 O O . PRO A 1 91 ? 2.092 17.374 18.739 1.00 78.88 91 PRO A O 1
ATOM 728 N N . GLU A 1 92 ? 0.394 17.587 17.265 1.00 81.75 92 GLU A N 1
ATOM 729 C CA . GLU A 1 92 ? -0.597 17.902 18.288 1.00 81.75 92 GLU A CA 1
ATOM 730 C C . GLU A 1 92 ? -0.628 16.775 19.327 1.00 81.75 92 GLU A C 1
ATOM 732 O O . GLU A 1 92 ? -0.398 15.602 19.010 1.00 81.75 92 GLU A O 1
ATOM 737 N N . ALA A 1 93 ? -0.889 17.127 20.586 1.00 87.25 93 ALA A N 1
ATOM 738 C CA . ALA A 1 93 ? -0.987 16.130 21.638 1.00 87.25 93 ALA A CA 1
ATOM 739 C C . ALA A 1 93 ? -2.035 15.075 21.249 1.00 87.25 93 ALA A C 1
ATOM 741 O O . ALA A 1 93 ? -3.182 15.407 20.943 1.00 87.25 93 ALA A O 1
ATOM 742 N N . TRP A 1 94 ? -1.634 13.802 21.264 1.00 89.00 94 TRP A N 1
ATOM 743 C CA . TRP A 1 94 ? -2.526 12.688 20.964 1.00 89.00 94 TRP A CA 1
ATOM 744 C C . TRP A 1 94 ? -3.783 12.766 21.828 1.00 89.00 94 TRP A C 1
ATOM 746 O O . TRP A 1 94 ? -3.705 12.826 23.057 1.00 89.00 94 TRP A O 1
ATOM 756 N N . ARG A 1 95 ? -4.950 12.728 21.182 1.00 90.31 95 ARG A N 1
ATOM 757 C CA . ARG A 1 95 ? -6.240 12.707 21.870 1.00 90.31 95 ARG A CA 1
ATOM 758 C C . ARG A 1 95 ? -6.854 11.320 21.773 1.00 90.31 95 ARG A C 1
ATOM 760 O O . ARG A 1 95 ? -7.112 10.826 20.680 1.00 90.31 95 ARG A O 1
ATOM 767 N N . SER A 1 96 ? -7.120 10.714 22.925 1.00 92.75 96 SER A N 1
ATOM 768 C CA . SER A 1 96 ? -7.889 9.472 22.991 1.00 92.75 96 SER A CA 1
ATOM 769 C C . SER A 1 96 ? -9.356 9.719 22.614 1.00 92.75 96 SER A C 1
ATOM 771 O O . SER A 1 96 ? -9.925 10.757 22.958 1.00 92.75 96 SER A O 1
ATOM 773 N N . ASN A 1 97 ? -9.981 8.753 21.941 1.00 92.38 97 ASN A N 1
ATOM 774 C CA . ASN A 1 97 ? -11.424 8.732 21.673 1.00 92.38 97 ASN A CA 1
ATOM 775 C C . ASN A 1 97 ? -12.249 8.141 22.835 1.00 92.38 97 ASN A C 1
ATOM 777 O O . ASN A 1 97 ? -13.476 8.147 22.774 1.00 92.38 97 ASN A O 1
ATOM 781 N N . PHE A 1 98 ? -11.583 7.663 23.890 1.00 93.75 98 PHE A N 1
ATOM 782 C CA . PHE A 1 98 ? -12.189 7.226 25.148 1.00 93.75 98 PHE A CA 1
ATOM 783 C C . PHE A 1 98 ? -11.449 7.811 26.349 1.00 93.75 98 PHE A C 1
ATOM 785 O O . PHE A 1 98 ? -10.223 7.946 26.343 1.00 93.75 98 PHE A O 1
ATOM 792 N N . THR A 1 99 ? -12.175 8.069 27.428 1.00 96.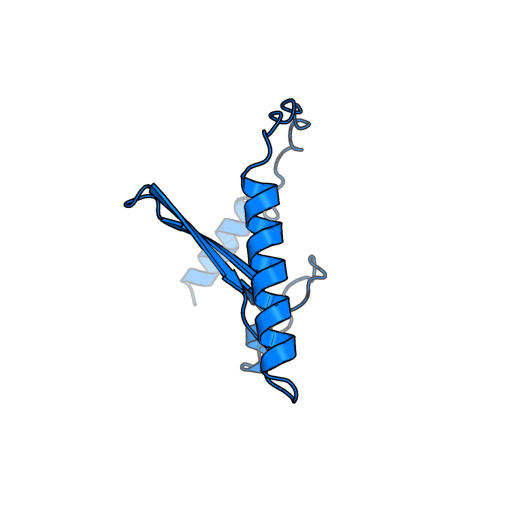44 99 THR A N 1
ATOM 793 C CA . THR A 1 99 ? -11.573 8.135 28.762 1.00 96.44 99 THR A CA 1
ATOM 794 C C . THR A 1 99 ? -11.198 6.729 29.242 1.00 96.44 99 THR A C 1
ATOM 796 O O . THR A 1 99 ? -11.751 5.725 28.785 1.00 96.44 99 THR A O 1
ATOM 799 N N . GLN A 1 100 ? -10.278 6.638 30.206 1.00 96.69 100 GLN A N 1
ATOM 800 C CA . GLN A 1 100 ? -9.896 5.354 30.801 1.00 96.69 100 GLN A CA 1
ATOM 801 C C . GLN A 1 100 ? -11.111 4.608 31.381 1.00 96.69 100 GLN A C 1
ATOM 803 O O . GLN A 1 100 ? -11.295 3.423 31.109 1.00 96.69 100 GLN A O 1
ATOM 808 N N . ALA A 1 101 ? -11.968 5.310 32.127 1.00 98.12 101 ALA A N 1
ATOM 809 C CA . ALA A 1 101 ? -13.143 4.716 32.759 1.00 98.12 101 ALA A CA 1
ATOM 810 C C . ALA A 1 101 ? -14.137 4.141 31.733 1.00 98.12 101 ALA A C 1
ATOM 812 O O . ALA A 1 101 ? -14.660 3.043 31.934 1.00 98.12 101 ALA A O 1
ATOM 813 N N . GLU A 1 102 ? -14.368 4.841 30.615 1.00 97.38 102 GLU A N 1
ATOM 814 C CA . GLU A 1 102 ? -15.226 4.355 29.524 1.00 97.38 102 GLU A CA 1
ATOM 815 C C . GLU A 1 102 ? -14.652 3.100 28.865 1.00 97.38 102 GLU A C 1
ATOM 817 O O . GLU A 1 102 ? -15.386 2.141 28.614 1.00 97.38 102 GLU A O 1
ATOM 822 N N . PHE A 1 103 ? -13.344 3.086 28.597 1.00 97.00 103 PHE A N 1
ATOM 823 C CA . PHE A 1 103 ? -12.691 1.927 27.999 1.00 97.00 103 PHE A CA 1
ATOM 824 C C . PHE A 1 103 ? -12.760 0.705 28.928 1.00 97.00 103 PHE A C 1
ATOM 826 O O . PHE A 1 103 ? -13.172 -0.372 28.501 1.00 97.00 103 PHE A O 1
ATOM 833 N N . GLU A 1 104 ? -12.453 0.871 30.218 1.00 98.00 104 GLU A N 1
ATOM 834 C CA . GLU A 1 104 ? -12.543 -0.209 31.208 1.00 98.00 104 GLU A CA 1
ATOM 835 C C . GLU A 1 104 ? -13.967 -0.759 31.365 1.00 98.00 104 GLU A C 1
ATOM 837 O O . GLU A 1 104 ? -14.150 -1.969 31.520 1.00 98.00 104 GLU A O 1
ATOM 842 N N . ALA A 1 105 ? -14.984 0.105 31.305 1.00 97.75 105 ALA A N 1
ATOM 843 C CA . ALA A 1 105 ? -16.378 -0.323 31.345 1.00 97.75 105 ALA A CA 1
ATOM 844 C C . ALA A 1 105 ? -16.736 -1.196 30.132 1.00 97.75 105 ALA A C 1
ATOM 846 O O . ALA A 1 105 ? -17.339 -2.256 30.302 1.00 97.75 105 ALA A O 1
ATOM 847 N N . LYS A 1 106 ? -16.300 -0.807 28.924 1.00 95.44 106 LYS A N 1
ATOM 848 C CA . LYS A 1 106 ? -16.479 -1.619 27.709 1.00 95.44 106 LYS A CA 1
ATOM 849 C C . LYS A 1 106 ? -15.758 -2.963 27.798 1.00 95.44 106 LYS A C 1
ATOM 851 O O . LYS A 1 106 ? -16.322 -3.974 27.392 1.00 95.44 106 LYS A O 1
ATOM 856 N N . VAL A 1 107 ? -14.549 -2.992 28.363 1.00 97.62 107 VAL A N 1
ATOM 857 C CA . VAL A 1 107 ? -13.793 -4.238 28.578 1.00 97.62 107 VAL A CA 1
ATOM 858 C C . VAL A 1 107 ? -14.519 -5.172 29.546 1.00 97.62 107 VAL A C 1
ATOM 860 O O . VAL A 1 107 ? -14.579 -6.369 29.285 1.00 97.62 107 VAL A O 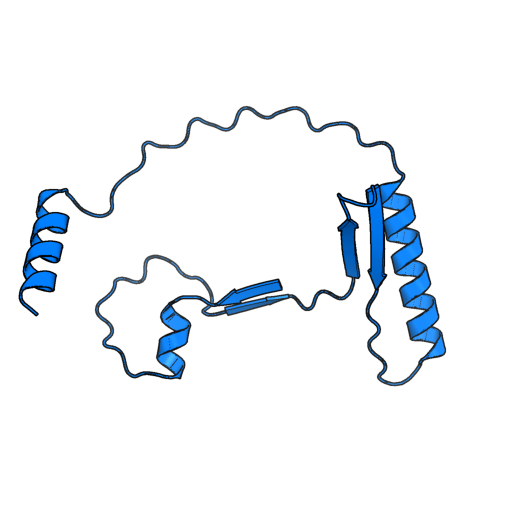1
ATOM 863 N N . ARG A 1 108 ? -15.079 -4.661 30.651 1.00 97.94 108 ARG A N 1
ATOM 864 C CA . ARG A 1 108 ? -15.867 -5.484 31.587 1.00 97.94 108 ARG A CA 1
ATOM 865 C C . ARG A 1 108 ? -17.114 -6.064 30.919 1.00 97.94 108 ARG A C 1
ATOM 867 O O . ARG A 1 108 ? -17.300 -7.271 30.985 1.00 97.94 108 ARG A O 1
ATOM 874 N N . ALA A 1 109 ? -17.880 -5.245 30.197 1.00 96.75 109 ALA A N 1
ATOM 875 C CA . ALA A 1 109 ? -19.063 -5.712 29.470 1.00 96.75 109 ALA A CA 1
ATOM 876 C C . ALA A 1 109 ? -18.730 -6.803 28.435 1.00 96.75 109 ALA A C 1
ATOM 878 O O . ALA A 1 109 ? -19.456 -7.782 28.314 1.00 96.75 109 ALA A O 1
ATOM 879 N N . ALA A 1 110 ? -17.607 -6.668 27.722 1.00 95.88 110 ALA A N 1
ATOM 880 C CA . ALA A 1 110 ? -17.157 -7.674 26.760 1.00 95.88 110 ALA A CA 1
ATOM 881 C C . ALA A 1 110 ? -16.675 -8.987 27.408 1.00 95.88 110 ALA A C 1
ATOM 883 O O . ALA A 1 110 ? -16.625 -9.996 26.720 1.00 95.88 110 ALA A O 1
ATOM 884 N N . LYS A 1 111 ? -16.298 -8.990 28.697 1.00 95.94 111 LYS A N 1
ATOM 885 C CA . LYS A 1 111 ? -15.920 -10.212 29.436 1.00 95.94 111 LYS A CA 1
ATOM 886 C C . LYS A 1 111 ? -17.122 -11.004 29.952 1.00 95.94 111 LYS A C 1
ATOM 888 O O . LYS A 1 111 ? -16.959 -12.170 30.292 1.00 95.94 111 LYS A O 1
ATOM 893 N N . GLU A 1 112 ? -18.272 -10.355 30.099 1.00 93.88 112 GLU A N 1
ATOM 894 C CA . GLU A 1 112 ? -19.508 -10.966 30.607 1.00 93.88 112 GLU A CA 1
ATOM 895 C C . GLU A 1 112 ? -20.341 -11.638 29.498 1.00 93.88 112 GLU A C 1
ATOM 897 O O . GLU A 1 112 ? -21.241 -12.415 29.812 1.00 93.88 112 GLU A O 1
ATOM 902 N N . TYR A 1 113 ? -20.032 -11.340 28.230 1.00 79.38 113 TYR A N 1
ATOM 903 C CA . TYR A 1 113 ? -20.618 -11.934 27.020 1.00 79.38 113 TYR A CA 1
ATOM 904 C C . TYR A 1 113 ? -19.825 -13.154 26.545 1.00 79.38 113 TYR A C 1
ATOM 906 O O . TYR A 1 113 ? -20.476 -14.130 26.111 1.00 79.38 113 TYR A O 1
#

Sequence (113 aa):
VGYFGYDLVRFMERLPATARTELHVPDMVLMMADNLVVFDHVRHRIQVIANLRVEADLRGAYADAIARIEHIIADLRRPLTPPVAQELPSPEAWRSNFTQAEFEAKVRAAKEY

Mean predicted aligned error: 6.52 Å

Radius of gyration: 24.16 Å; Cα contacts (8 Å, |Δi|>4): 63; chains: 1; bounding box: 48×32×63 Å

pLDDT: mean 92.93, std 5.51, range [75.0, 98.25]

Organism: NCBI:txid2364212

Nearest PDB structures (foldseek):
  7bvd-assembly1_A  TM=8.359E-01  e=1.774E-03  Mycolicibacterium smegmatis

Foldseek 3Di:
DWDAAPCNCVVVDPDDPPDDCPDPDDRIDDDPPQWDWDQDPVVRDIDIDGHFDPPDDPVVRVVVRVVVSVVVVVVVPDDDDDDDDDDDPDDDDDDDPDDPVRVVVVVVVVVVD

Solvent-accessible surface area (backbone atoms only — not comparable to full-atom values): 7570 Å² total; per-residue (Å²): 95,71,54,73,39,81,72,46,53,58,82,81,42,96,70,85,91,80,76,82,88,84,72,95,68,73,48,58,51,78,52,88,76,48,64,47,79,44,78,40,76,91,78,73,43,77,46,74,47,56,64,76,78,80,84,82,53,62,67,61,39,50,54,51,35,49,53,52,43,52,49,52,52,54,59,73,69,50,86,78,7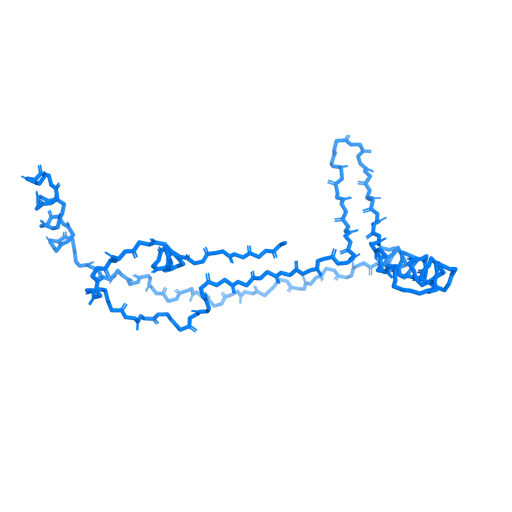8,79,77,78,84,72,83,72,76,82,74,75,81,88,77,74,97,59,55,71,69,58,49,53,50,52,52,52,57,65,71,77,108

Secondary structure (DSSP, 8-state):
-EEE-GGGGGGTS-----S-------SEEE----EEEEEETTTTEEEEEE----SS-HHHHHHHHHHHHHHHHHHHHSPPPPPPPP-PPPPPPP--SS-HHHHHHHHHHHHH-

InterPro domains:
  IPR005801 ADC synthase [G3DSA:3.60.120.10] (1-113)
  IPR005801 ADC synthase [SSF56322] (1-113)
  IPR006805 Anthranilate synthase component I, N-terminal [PF04715] (1-47)
  IPR019999 Anthranilate synthase component I-like [PTHR11236] (1-113)